Protein AF-A0A286G2H6-F1 (afdb_monomer)

Solvent-accessible surface area (backbone atoms only — not comparable to full-atom values): 6941 Å² total; per-residue (Å²): 135,82,49,72,69,53,45,52,52,50,40,52,52,39,52,54,50,49,51,62,76,46,60,93,49,53,73,68,57,42,42,55,44,32,66,72,32,67,67,58,14,43,54,53,44,49,42,48,30,55,39,9,55,48,47,46,36,46,65,68,23,38,96,69,90,51,94,49,74,44,56,77,57,76,78,42,82,84,42,64,61,64,60,38,32,55,50,19,53,50,52,72,78,38,65,58,57,77,51,54,68,66,53,46,49,42,59,75,53,49,46,58,46,43,52,57,56,44,66,79,69,66,128

Sequence (123 aa):
MISDQDALRVISTAIDRMGILCQGLDRTRFIDKFEKDWVFASAVSFQLVQIGELVSGMMAGGRTGRGRDAMPVAGHPEVDWQGFVDLSETLLDTPPRATPGPVWQQIEVELPTLAQAIRGLVR

Mean predicted aligned error: 5.72 Å

Organism: NCBI:txid414052

pLDDT: mean 84.77, std 14.33, range [39.31, 96.81]

Foldseek 3Di:
DADLLRLLVLLLVLLVVLCVLCPPPDLVNQLVCLQPPLVSLCSLLVSLLSNLVSLVCLCVCHPPPDNDPNPLVVVQPVAPSVLSNVSNVVSVVDRSNPPSPSSVCCSPPRSVSSSVSSVVVND

Radius of gyration: 14.49 Å; Cα contacts (8 Å, |Δi|>4): 112; chains: 1; bounding box: 37×29×36 Å

Nearest PDB structures (foldseek):
  5cog-assembly1_A  TM=3.744E-01  e=1.357E+00  Saccharomyces cerevisiae

Structure (mmCIF, N/CA/C/O backbone):
data_AF-A0A286G2H6-F1
#
_entry.id   AF-A0A286G2H6-F1
#
loop_
_atom_site.group_PDB
_atom_site.id
_atom_site.type_symbol
_atom_site.label_atom_id
_atom_site.label_alt_id
_atom_site.label_comp_id
_atom_site.label_asym_id
_atom_site.label_entity_id
_atom_site.label_seq_id
_atom_site.pdbx_PDB_ins_code
_atom_site.Cartn_x
_atom_site.Cartn_y
_atom_site.Cartn_z
_atom_site.occupancy
_atom_site.B_iso_or_equiv
_atom_site.auth_seq_id
_atom_site.auth_comp_id
_atom_site.auth_asym_id
_atom_site.auth_atom_id
_atom_site.pdbx_PDB_model_num
ATOM 1 N N . MET A 1 1 ? 22.806 5.240 -2.286 1.00 57.66 1 MET A N 1
ATOM 2 C CA . MET A 1 1 ? 21.934 5.126 -3.475 1.00 57.66 1 MET A CA 1
ATOM 3 C C . MET A 1 1 ? 21.496 3.670 -3.538 1.00 57.66 1 MET A C 1
ATOM 5 O O . MET A 1 1 ? 22.375 2.823 -3.469 1.00 57.66 1 MET A O 1
ATOM 9 N N . ILE A 1 2 ? 20.192 3.388 -3.508 1.00 65.75 2 ILE A N 1
ATOM 10 C CA . ILE A 1 2 ? 19.633 2.021 -3.454 1.00 65.75 2 ILE A CA 1
ATOM 11 C C . ILE A 1 2 ? 19.587 1.440 -4.873 1.00 65.75 2 ILE A C 1
ATOM 13 O O . ILE A 1 2 ? 19.259 2.171 -5.806 1.00 65.75 2 ILE A O 1
ATOM 17 N N . SER A 1 3 ? 19.963 0.170 -5.044 1.00 78.94 3 SER A N 1
ATOM 18 C CA . SER A 1 3 ? 19.785 -0.544 -6.317 1.00 78.94 3 SER A CA 1
ATOM 19 C C . SER A 1 3 ? 18.327 -0.981 -6.501 1.00 78.94 3 SER A C 1
ATOM 21 O O . SER A 1 3 ? 17.610 -1.109 -5.512 1.00 78.94 3 SER A O 1
ATOM 23 N N . ASP A 1 4 ? 17.884 -1.281 -7.725 1.00 76.19 4 ASP A N 1
ATOM 24 C CA . ASP A 1 4 ? 16.510 -1.770 -7.961 1.00 76.19 4 ASP A CA 1
ATOM 25 C C . ASP A 1 4 ? 16.222 -3.071 -7.193 1.00 76.19 4 ASP A C 1
ATOM 27 O O . ASP A 1 4 ? 15.135 -3.262 -6.662 1.00 76.19 4 ASP A O 1
ATOM 31 N N . GLN A 1 5 ? 17.222 -3.944 -7.042 1.00 81.31 5 GLN A N 1
ATOM 32 C CA . GLN A 1 5 ? 17.104 -5.156 -6.223 1.00 81.31 5 GLN A CA 1
ATOM 33 C C . GLN A 1 5 ? 16.935 -4.830 -4.735 1.00 81.31 5 GLN A C 1
ATOM 35 O O . GLN A 1 5 ? 16.155 -5.480 -4.043 1.00 81.31 5 GLN A O 1
ATOM 40 N N . ASP A 1 6 ? 17.622 -3.804 -4.233 1.00 82.81 6 ASP A N 1
ATOM 41 C CA . ASP A 1 6 ? 17.414 -3.339 -2.862 1.00 82.81 6 ASP A CA 1
ATOM 42 C C . ASP A 1 6 ? 16.045 -2.667 -2.705 1.00 82.81 6 ASP A C 1
ATOM 44 O O . ASP A 1 6 ? 15.393 -2.875 -1.685 1.00 82.81 6 ASP A O 1
ATOM 48 N N . ALA A 1 7 ? 15.562 -1.934 -3.714 1.00 84.81 7 ALA A N 1
ATOM 49 C CA . ALA A 1 7 ? 14.216 -1.362 -3.719 1.00 84.81 7 ALA A CA 1
ATOM 50 C C . ALA A 1 7 ? 13.150 -2.465 -3.648 1.00 84.81 7 ALA A C 1
ATOM 52 O O . ALA A 1 7 ? 12.284 -2.414 -2.778 1.00 84.81 7 ALA A O 1
ATOM 53 N N . LEU A 1 8 ? 13.266 -3.509 -4.475 1.00 86.50 8 LEU A N 1
ATOM 54 C CA . LEU A 1 8 ? 12.369 -4.669 -4.455 1.00 86.50 8 LEU A CA 1
ATOM 55 C C . LEU A 1 8 ? 12.379 -5.388 -3.096 1.00 86.50 8 LEU A C 1
ATOM 57 O O . LEU A 1 8 ? 11.320 -5.743 -2.580 1.00 86.50 8 LEU A O 1
ATOM 61 N N . ARG A 1 9 ? 13.551 -5.553 -2.463 1.00 87.88 9 ARG A N 1
ATOM 62 C CA . ARG A 1 9 ? 13.656 -6.125 -1.105 1.00 87.88 9 ARG A CA 1
ATOM 63 C C . ARG A 1 9 ? 12.989 -5.248 -0.049 1.00 87.88 9 ARG A C 1
ATOM 65 O O . ARG A 1 9 ? 12.321 -5.769 0.847 1.00 87.88 9 ARG A O 1
ATOM 72 N N . VAL A 1 10 ? 13.162 -3.929 -0.139 1.00 90.25 10 VAL A N 1
ATOM 73 C CA . VAL A 1 10 ?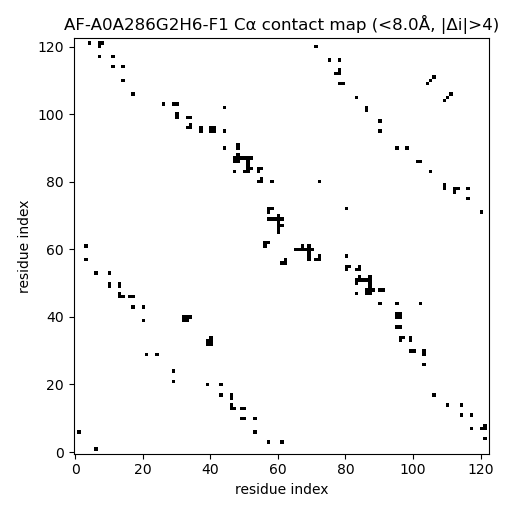 12.524 -2.980 0.782 1.00 90.25 10 VAL A CA 1
ATOM 74 C C . VAL A 1 10 ? 11.007 -3.003 0.607 1.00 90.25 10 VAL A C 1
ATOM 76 O O . VAL A 1 10 ? 10.304 -3.090 1.611 1.00 90.25 10 VAL A O 1
ATOM 79 N N . ILE A 1 11 ? 10.505 -3.016 -0.632 1.00 91.94 11 ILE A N 1
ATOM 80 C CA . ILE A 1 11 ? 9.069 -3.148 -0.914 1.00 91.94 11 ILE A CA 1
ATOM 81 C C . ILE A 1 11 ? 8.537 -4.468 -0.347 1.00 91.94 11 ILE A C 1
ATOM 83 O O . ILE A 1 11 ? 7.557 -4.451 0.390 1.00 91.94 11 ILE A O 1
ATOM 87 N N . SER A 1 12 ? 9.207 -5.597 -0.601 1.00 91.62 12 SER A N 1
ATOM 88 C CA . SER A 1 12 ? 8.802 -6.898 -0.046 1.00 91.62 12 SER A CA 1
ATOM 89 C C . SER A 1 12 ? 8.719 -6.861 1.483 1.00 91.62 12 SER A C 1
ATOM 91 O O . SER A 1 12 ? 7.738 -7.311 2.064 1.00 91.62 12 SER A O 1
ATOM 93 N N . THR A 1 13 ? 9.714 -6.259 2.140 1.00 93.44 13 THR A N 1
ATOM 94 C CA . THR A 1 13 ? 9.730 -6.118 3.604 1.00 93.44 13 THR A CA 1
ATOM 95 C C . THR A 1 13 ? 8.586 -5.226 4.104 1.00 93.44 13 THR A C 1
ATOM 97 O O . THR A 1 13 ? 8.005 -5.500 5.154 1.00 93.44 13 THR A O 1
ATOM 100 N N . ALA A 1 14 ? 8.256 -4.151 3.383 1.00 94.12 14 ALA A N 1
ATOM 101 C CA . ALA A 1 14 ? 7.137 -3.271 3.717 1.00 94.12 14 ALA A CA 1
ATOM 102 C C . ALA A 1 14 ? 5.783 -3.987 3.566 1.00 94.12 14 ALA A C 1
ATOM 104 O O . ALA A 1 14 ? 4.913 -3.833 4.425 1.00 94.12 14 ALA A O 1
ATOM 105 N N . ILE A 1 15 ? 5.631 -4.831 2.539 1.00 94.56 15 ILE A N 1
ATOM 106 C CA . ILE A 1 15 ? 4.442 -5.674 2.349 1.00 94.56 15 ILE A CA 1
ATOM 107 C C . ILE A 1 15 ? 4.289 -6.669 3.506 1.00 94.56 15 ILE A C 1
ATOM 109 O O . ILE A 1 15 ? 3.211 -6.763 4.092 1.00 94.56 15 ILE A O 1
ATOM 113 N N . ASP A 1 16 ? 5.363 -7.355 3.903 1.00 93.94 16 ASP A N 1
ATOM 114 C CA . ASP A 1 16 ? 5.317 -8.299 5.027 1.00 93.94 16 ASP A CA 1
ATOM 115 C C . ASP A 1 16 ? 4.918 -7.600 6.339 1.00 93.94 16 ASP A C 1
ATOM 117 O O . ASP A 1 16 ? 4.090 -8.099 7.108 1.00 93.94 16 ASP A O 1
ATOM 121 N N . ARG A 1 17 ? 5.450 -6.393 6.581 1.00 94.00 17 ARG A N 1
ATOM 122 C CA . ARG A 1 17 ? 5.062 -5.556 7.728 1.00 94.00 17 ARG A CA 1
ATOM 123 C C . ARG A 1 17 ? 3.599 -5.137 7.663 1.00 94.00 17 ARG A C 1
ATOM 125 O O . ARG A 1 17 ? 2.940 -5.139 8.701 1.00 94.00 17 ARG A O 1
ATOM 132 N N . MET A 1 18 ? 3.082 -4.812 6.478 1.00 95.12 18 MET A N 1
ATOM 133 C CA . MET A 1 18 ? 1.659 -4.523 6.294 1.00 95.12 18 MET A CA 1
ATOM 134 C C . MET A 1 18 ? 0.792 -5.729 6.662 1.00 95.12 18 MET A C 1
ATOM 136 O O . MET A 1 18 ? -0.204 -5.574 7.369 1.00 95.12 18 MET A O 1
ATOM 140 N N . GLY A 1 19 ? 1.207 -6.933 6.255 1.00 93.56 19 GLY A N 1
ATOM 141 C CA . GLY A 1 19 ? 0.539 -8.181 6.621 1.00 93.56 19 GLY A CA 1
ATOM 142 C C . GLY A 1 19 ? 0.461 -8.390 8.136 1.00 93.56 19 GLY A C 1
ATOM 143 O O . GLY A 1 19 ? -0.589 -8.770 8.649 1.00 93.56 19 GLY A O 1
ATOM 144 N N . ILE A 1 20 ? 1.534 -8.069 8.868 1.00 94.62 20 ILE A N 1
ATOM 145 C CA . ILE A 1 20 ? 1.553 -8.115 10.341 1.00 94.62 20 ILE A CA 1
ATOM 146 C C . ILE A 1 20 ? 0.619 -7.055 10.941 1.00 94.62 20 ILE A C 1
ATOM 148 O O . ILE A 1 20 ? -0.160 -7.365 11.840 1.00 94.62 20 ILE A O 1
ATOM 152 N N . LEU A 1 21 ? 0.668 -5.812 10.445 1.00 94.25 21 LEU A N 1
ATOM 153 C CA . LEU A 1 21 ? -0.186 -4.720 10.929 1.00 94.25 21 LEU A CA 1
ATOM 154 C C . LEU A 1 21 ? -1.678 -5.037 10.756 1.00 94.25 21 LEU A C 1
ATOM 156 O O . LEU A 1 21 ? -2.481 -4.697 11.624 1.00 94.25 21 LEU A O 1
ATOM 160 N N . CYS A 1 22 ? -2.039 -5.697 9.656 1.00 94.44 22 CYS A N 1
ATOM 161 C CA . CYS A 1 22 ? -3.426 -5.998 9.305 1.00 94.44 22 CYS A CA 1
ATOM 162 C C . CYS A 1 22 ? -3.886 -7.398 9.738 1.00 94.44 22 CYS A C 1
ATOM 164 O O . CYS A 1 22 ? -5.006 -7.804 9.423 1.00 94.44 22 CYS A O 1
ATOM 166 N N . GLN A 1 23 ? -3.052 -8.154 10.457 1.00 94.75 23 GLN A N 1
ATOM 167 C CA . GLN A 1 23 ? -3.344 -9.542 10.798 1.00 94.75 23 GLN A CA 1
ATOM 168 C C . GLN A 1 23 ? -4.650 -9.672 11.599 1.00 94.75 23 GLN A C 1
ATOM 170 O O . GLN A 1 23 ? -4.811 -9.095 12.673 1.00 94.75 23 GLN A O 1
ATOM 175 N N . GLY A 1 24 ? -5.582 -10.478 11.081 1.00 93.31 24 GLY A N 1
ATOM 176 C CA . GLY A 1 24 ? -6.872 -10.738 11.729 1.00 93.31 24 GLY A CA 1
ATOM 177 C C . GLY A 1 24 ? -7.873 -9.578 11.652 1.00 93.31 24 GLY A C 1
ATOM 178 O O . GLY A 1 24 ? -8.922 -9.645 12.300 1.00 93.31 24 GLY A O 1
ATOM 179 N N . LEU A 1 25 ? -7.571 -8.532 10.877 1.00 95.44 25 LEU A N 1
ATOM 180 C CA . LEU A 1 25 ? -8.508 -7.456 10.578 1.00 95.44 25 LEU A CA 1
ATOM 181 C C . LEU A 1 25 ? -9.285 -7.797 9.306 1.00 95.44 25 LEU A C 1
ATOM 183 O O . LEU A 1 25 ? -8.706 -8.069 8.260 1.00 95.44 25 LEU A O 1
ATOM 187 N N . ASP A 1 26 ? -10.610 -7.767 9.409 1.00 95.44 26 ASP A N 1
ATOM 188 C CA .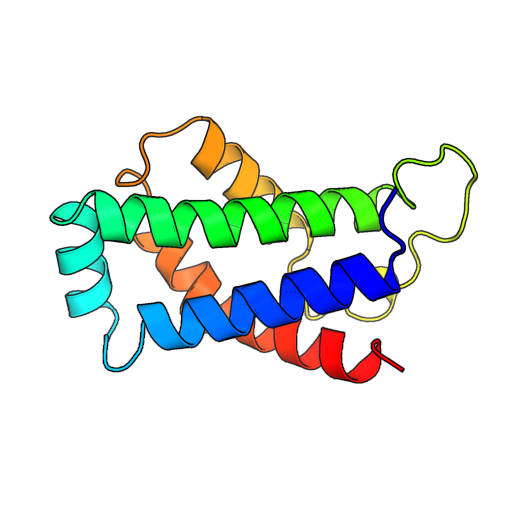 ASP A 1 26 ? -11.478 -7.611 8.247 1.00 95.44 26 ASP A CA 1
ATOM 189 C C . ASP A 1 26 ? -11.609 -6.117 7.903 1.00 95.44 26 ASP A C 1
ATOM 191 O O . ASP A 1 26 ? -11.177 -5.248 8.669 1.00 95.44 26 ASP A O 1
ATOM 195 N N . ARG A 1 27 ? -12.237 -5.805 6.765 1.00 94.81 27 ARG A N 1
ATOM 196 C CA . ARG A 1 27 ? -12.436 -4.424 6.308 1.00 94.81 27 ARG A CA 1
ATOM 197 C C . ARG A 1 27 ? -13.054 -3.524 7.378 1.00 94.81 27 ARG A C 1
ATOM 199 O O . ARG A 1 27 ? -12.598 -2.403 7.578 1.00 94.81 27 ARG A O 1
ATOM 206 N N . THR A 1 28 ? -14.095 -3.995 8.062 1.00 95.81 28 THR A N 1
ATOM 207 C CA . THR A 1 28 ? -14.809 -3.198 9.067 1.00 95.81 28 THR A CA 1
ATOM 208 C C . THR A 1 28 ? -13.906 -2.882 10.256 1.00 95.81 28 THR A C 1
ATOM 210 O O . THR A 1 28 ? -13.817 -1.725 10.662 1.00 95.81 28 THR A O 1
ATOM 213 N N . ARG A 1 29 ? -13.192 -3.880 10.787 1.00 96.56 29 ARG A N 1
ATOM 214 C CA . ARG A 1 29 ? -12.255 -3.697 11.906 1.00 96.56 29 ARG A CA 1
ATOM 215 C C . ARG A 1 29 ? -11.045 -2.860 11.518 1.00 96.56 29 ARG A C 1
ATOM 217 O O . ARG A 1 29 ? -10.562 -2.091 12.346 1.00 96.56 29 ARG A O 1
ATOM 224 N N . PHE A 1 30 ? -10.561 -3.001 10.286 1.00 96.81 30 PHE A N 1
ATOM 225 C CA . PHE A 1 30 ? -9.485 -2.174 9.762 1.00 96.81 30 PHE A CA 1
ATOM 226 C C . PHE A 1 30 ? -9.893 -0.704 9.741 1.00 96.81 30 PHE A C 1
ATOM 228 O O . PHE A 1 30 ? -9.202 0.106 10.350 1.00 96.81 30 PHE A O 1
ATOM 235 N N . ILE A 1 31 ? -11.023 -0.370 9.103 1.00 95.38 31 ILE A N 1
ATOM 236 C CA . ILE A 1 31 ? -11.504 1.016 8.992 1.00 95.38 31 ILE A CA 1
ATOM 237 C C . ILE A 1 31 ? -11.709 1.615 10.388 1.00 95.38 31 ILE A C 1
ATOM 239 O O . ILE A 1 31 ? -11.185 2.690 10.669 1.00 95.38 31 ILE A O 1
ATOM 243 N N . ASP A 1 32 ? -12.373 0.884 11.289 1.00 96.00 32 ASP A N 1
ATOM 244 C CA . ASP A 1 32 ? -12.612 1.347 12.660 1.00 96.00 32 ASP A CA 1
ATOM 245 C C . ASP A 1 32 ? -11.303 1.653 13.405 1.00 96.00 32 ASP A C 1
ATOM 247 O O . ASP A 1 32 ? -11.153 2.706 14.032 1.00 96.00 32 ASP A O 1
ATOM 251 N N . LYS A 1 33 ? -10.318 0.750 13.303 1.00 96.31 33 LYS A N 1
ATOM 252 C CA . LYS A 1 33 ? -9.005 0.944 13.920 1.00 96.31 33 LYS A CA 1
ATOM 253 C C . LYS A 1 33 ? -8.248 2.099 13.267 1.00 96.31 33 LYS A C 1
ATOM 255 O O . LYS A 1 33 ? -7.660 2.904 13.981 1.00 96.31 33 LYS A O 1
ATOM 260 N N . PHE A 1 34 ? -8.276 2.204 11.944 1.00 95.88 34 PHE A N 1
ATOM 261 C CA . PHE A 1 34 ? -7.607 3.250 11.173 1.00 95.88 34 PHE A CA 1
ATOM 262 C C . PHE A 1 34 ? -8.111 4.648 11.539 1.00 95.88 34 PHE A C 1
ATOM 264 O O . PHE A 1 34 ? -7.318 5.548 11.800 1.00 95.88 34 PHE A O 1
ATOM 271 N N . GLU A 1 35 ? -9.421 4.832 11.671 1.00 94.38 35 GLU A N 1
ATOM 272 C CA . GLU A 1 35 ? -10.001 6.126 12.039 1.00 94.38 35 GLU A CA 1
ATOM 273 C C . GLU A 1 35 ? -9.711 6.517 13.498 1.00 94.38 35 GLU A C 1
ATOM 275 O O . GLU A 1 35 ? -9.525 7.698 13.813 1.00 94.38 35 GLU A O 1
ATOM 280 N N . LYS A 1 36 ? -9.638 5.540 14.410 1.00 94.69 36 LYS A N 1
ATOM 281 C CA . LYS A 1 36 ? -9.520 5.795 15.856 1.00 94.69 36 LYS A CA 1
ATOM 282 C C . LYS A 1 36 ? -8.084 5.822 16.373 1.00 94.69 36 LYS A C 1
ATOM 284 O O . LYS A 1 36 ? -7.787 6.556 17.316 1.00 94.69 36 LYS A O 1
ATOM 289 N N . ASP A 1 37 ? -7.175 5.073 15.761 1.00 95.75 37 ASP A N 1
ATOM 290 C CA . ASP A 1 37 ? -5.804 4.871 16.232 1.00 95.75 37 ASP A CA 1
ATOM 291 C C . ASP A 1 37 ? -4.816 5.589 15.305 1.00 95.75 37 ASP A C 1
ATOM 293 O O . ASP A 1 37 ? -4.583 5.198 14.164 1.00 95.75 37 ASP A O 1
ATOM 297 N N . TRP A 1 38 ? -4.249 6.701 15.789 1.00 93.12 38 TRP A N 1
ATOM 298 C CA . TRP A 1 38 ? -3.378 7.556 14.971 1.00 93.12 38 TRP A CA 1
ATOM 299 C C . TRP A 1 38 ? -2.069 6.849 14.645 1.00 93.12 38 TRP A C 1
ATOM 301 O O . TRP A 1 38 ? -1.531 7.017 13.554 1.00 93.12 38 TRP A O 1
ATOM 311 N N . VAL A 1 39 ? -1.563 6.059 15.593 1.00 95.06 39 VAL A N 1
ATOM 312 C CA . VAL A 1 39 ? -0.307 5.328 15.442 1.00 95.06 39 VAL A CA 1
ATOM 313 C C . VAL A 1 39 ? -0.480 4.246 14.389 1.00 95.06 39 VAL A C 1
ATOM 315 O O . VAL A 1 39 ? 0.359 4.129 13.501 1.00 95.06 39 VAL A O 1
ATOM 318 N N . PHE A 1 40 ? -1.595 3.514 14.437 1.00 95.75 40 PHE A N 1
ATOM 319 C CA . PHE A 1 40 ? -1.925 2.529 13.413 1.00 95.75 40 PHE A CA 1
ATOM 320 C C . PHE A 1 40 ? -2.084 3.168 12.027 1.00 95.75 40 PHE A C 1
ATOM 322 O O . PHE A 1 40 ? -1.418 2.727 11.093 1.00 95.75 40 PHE A O 1
ATOM 329 N N . ALA A 1 41 ? -2.878 4.238 11.901 1.00 94.69 41 ALA A N 1
ATOM 330 C CA . ALA A 1 41 ? -3.054 4.935 10.624 1.00 94.69 41 ALA A CA 1
ATOM 331 C C . ALA A 1 41 ? -1.723 5.451 10.064 1.00 94.69 41 ALA A C 1
ATOM 333 O O . ALA A 1 41 ? -1.401 5.219 8.906 1.00 94.69 41 ALA A O 1
ATOM 334 N N . SER A 1 42 ? -0.901 6.077 10.909 1.00 93.94 42 SER A N 1
ATOM 335 C CA . SER A 1 42 ? 0.410 6.595 10.506 1.00 93.94 42 SER A CA 1
ATOM 336 C C . SER A 1 42 ? 1.359 5.478 10.076 1.00 93.94 42 SER A C 1
ATOM 338 O O . SER A 1 42 ? 2.068 5.629 9.087 1.00 93.94 42 SER A O 1
ATOM 340 N N . ALA A 1 43 ? 1.372 4.348 10.791 1.00 95.12 43 ALA A N 1
ATOM 341 C CA . ALA A 1 43 ? 2.210 3.203 10.452 1.00 95.12 43 ALA A CA 1
ATOM 342 C C . ALA A 1 43 ? 1.811 2.590 9.104 1.00 95.12 43 ALA A C 1
ATOM 344 O O . ALA A 1 43 ? 2.685 2.326 8.280 1.00 95.12 43 ALA A O 1
ATOM 345 N N . VAL A 1 44 ? 0.508 2.408 8.869 1.00 95.56 44 VAL A N 1
ATOM 346 C CA . VAL A 1 44 ? -0.029 1.896 7.602 1.00 95.56 44 VAL A CA 1
ATOM 347 C C . VAL A 1 44 ? 0.280 2.861 6.457 1.00 95.56 44 VAL A C 1
ATOM 349 O O . VAL A 1 44 ? 0.897 2.452 5.473 1.00 95.56 44 VAL A O 1
ATOM 352 N N . SER A 1 45 ? -0.068 4.143 6.603 1.00 94.75 45 SER A N 1
ATOM 353 C CA . SER A 1 45 ? 0.176 5.153 5.569 1.00 94.75 45 SER A CA 1
ATOM 354 C C . SER A 1 45 ? 1.663 5.286 5.253 1.00 94.75 45 SER A C 1
ATOM 356 O O . SER A 1 45 ? 2.032 5.359 4.088 1.00 94.75 45 SER A O 1
ATOM 358 N N . PHE A 1 46 ? 2.537 5.222 6.262 1.00 93.50 46 PHE A N 1
ATOM 359 C CA . PHE A 1 46 ? 3.983 5.260 6.052 1.00 93.50 46 PHE A CA 1
ATOM 360 C C . PHE A 1 46 ? 4.496 4.083 5.210 1.00 93.50 46 PHE A C 1
ATOM 362 O O . PHE A 1 46 ? 5.308 4.300 4.313 1.00 93.50 46 PHE A O 1
ATOM 369 N N . GLN A 1 47 ? 4.033 2.848 5.459 1.00 95.00 47 GLN A N 1
ATOM 370 C CA . GLN A 1 47 ? 4.435 1.709 4.620 1.00 95.00 47 GLN A CA 1
ATOM 371 C C . GLN A 1 47 ? 3.956 1.892 3.170 1.00 95.00 47 GLN A C 1
ATOM 373 O O . GLN A 1 47 ? 4.719 1.648 2.242 1.00 95.00 47 GLN A O 1
ATOM 378 N N . LEU A 1 48 ? 2.716 2.351 2.971 1.00 95.31 48 LEU A N 1
ATOM 379 C CA . LEU A 1 48 ? 2.142 2.599 1.642 1.00 95.31 48 LEU A CA 1
ATOM 380 C C . LEU A 1 48 ? 2.896 3.698 0.882 1.00 95.31 48 LEU A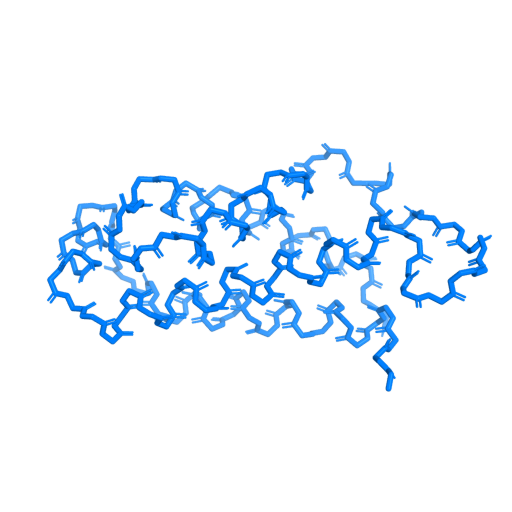 C 1
ATOM 382 O O . LEU A 1 48 ? 3.230 3.512 -0.285 1.00 95.31 48 LEU A O 1
ATOM 386 N N . VAL A 1 49 ? 3.241 4.797 1.558 1.00 94.44 49 VAL A N 1
ATOM 387 C CA . VAL A 1 49 ? 4.068 5.871 0.991 1.00 94.44 49 VAL A CA 1
ATOM 388 C C . VAL A 1 49 ? 5.457 5.356 0.624 1.00 94.44 49 VAL A C 1
ATOM 390 O O . VAL A 1 49 ? 5.942 5.627 -0.470 1.00 94.44 49 VAL A O 1
ATOM 393 N N . GLN A 1 50 ? 6.093 4.568 1.497 1.00 93.31 50 GLN A N 1
ATOM 394 C CA . GLN A 1 50 ? 7.398 3.975 1.205 1.00 93.31 50 GLN A CA 1
ATOM 395 C C . GLN A 1 50 ? 7.357 3.094 -0.052 1.00 93.31 50 GLN A C 1
ATOM 397 O O . GLN A 1 50 ? 8.291 3.131 -0.854 1.00 93.31 50 GLN A O 1
ATOM 402 N N . ILE A 1 51 ? 6.291 2.309 -0.226 1.00 93.88 51 ILE A N 1
ATOM 403 C CA . ILE A 1 51 ? 6.094 1.479 -1.417 1.00 93.88 51 ILE A CA 1
ATOM 404 C C . ILE A 1 51 ? 5.908 2.363 -2.655 1.00 93.88 51 ILE A C 1
ATOM 406 O O . ILE A 1 51 ? 6.634 2.171 -3.629 1.00 93.88 51 ILE A O 1
ATOM 410 N N . GLY A 1 52 ? 5.008 3.350 -2.610 1.00 92.88 52 GLY A N 1
ATOM 411 C CA . GLY A 1 52 ? 4.737 4.244 -3.741 1.00 92.88 52 GLY A CA 1
ATOM 412 C C . GLY A 1 52 ? 5.953 5.056 -4.190 1.00 92.88 52 GLY A C 1
ATOM 413 O O . GLY A 1 52 ? 6.235 5.124 -5.382 1.00 92.88 52 GLY A O 1
ATOM 414 N N . GLU A 1 53 ? 6.764 5.559 -3.258 1.00 91.06 53 GLU A N 1
ATOM 415 C CA . GLU A 1 53 ? 8.016 6.268 -3.564 1.00 91.06 53 GLU A CA 1
ATOM 416 C C . GLU A 1 53 ? 9.040 5.386 -4.295 1.00 91.06 53 GLU A C 1
ATOM 418 O O . GLU A 1 53 ? 9.726 5.829 -5.223 1.00 91.06 53 GLU A O 1
ATOM 423 N N . LEU A 1 54 ? 9.164 4.122 -3.878 1.00 90.00 54 LEU A N 1
ATOM 424 C CA . LEU A 1 54 ? 10.068 3.169 -4.521 1.00 90.00 54 LEU A CA 1
ATOM 425 C C . LEU A 1 54 ? 9.5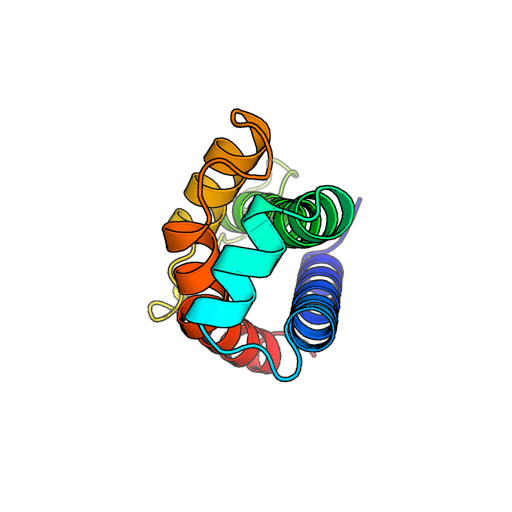32 2.740 -5.890 1.00 90.00 54 LEU A C 1
ATOM 427 O O . LEU A 1 54 ? 10.311 2.663 -6.839 1.00 90.00 54 LEU A O 1
ATOM 431 N N . VAL A 1 55 ? 8.219 2.526 -6.010 1.00 89.38 55 VAL A N 1
ATOM 432 C CA . VAL A 1 55 ? 7.540 2.264 -7.288 1.00 89.38 55 VAL A CA 1
ATOM 433 C C . VAL A 1 55 ? 7.740 3.424 -8.262 1.00 89.38 55 VAL A C 1
ATOM 435 O O . VAL A 1 55 ? 8.209 3.194 -9.375 1.00 89.38 55 VAL A O 1
ATOM 438 N N . SER A 1 56 ? 7.500 4.663 -7.831 1.00 87.69 56 SER A N 1
ATOM 439 C CA . SER A 1 56 ? 7.737 5.877 -8.621 1.00 87.69 56 SER A CA 1
ATOM 440 C C . SER A 1 56 ? 9.188 5.952 -9.109 1.00 87.69 56 SER A C 1
ATOM 442 O O . SER A 1 56 ? 9.458 6.146 -10.297 1.00 87.69 56 SER A O 1
ATOM 444 N N . GLY A 1 57 ? 10.148 5.684 -8.214 1.00 83.25 57 GLY A N 1
ATOM 445 C CA . GLY A 1 57 ? 11.567 5.621 -8.559 1.00 83.25 57 GLY A CA 1
ATOM 446 C C . GLY A 1 57 ? 11.906 4.570 -9.624 1.00 83.25 57 GLY A C 1
ATOM 447 O O . GLY A 1 57 ? 12.747 4.838 -10.484 1.00 83.25 57 GLY A O 1
ATOM 448 N N . MET A 1 58 ? 11.257 3.402 -9.589 1.00 80.00 58 MET A N 1
ATOM 449 C CA . MET A 1 58 ? 11.430 2.341 -10.591 1.00 80.00 58 MET A CA 1
ATOM 450 C C . MET A 1 58 ? 10.763 2.696 -11.929 1.00 80.00 58 MET A C 1
ATOM 452 O O . MET A 1 58 ? 11.375 2.506 -12.981 1.00 80.00 58 MET A O 1
ATOM 456 N N . MET A 1 59 ? 9.549 3.260 -11.907 1.00 79.81 59 MET A N 1
ATOM 457 C CA . MET A 1 59 ? 8.819 3.688 -13.111 1.00 79.81 59 MET A CA 1
ATOM 458 C C . MET A 1 59 ? 9.555 4.789 -13.880 1.00 79.81 59 MET A C 1
ATOM 460 O O . MET A 1 59 ? 9.578 4.776 -15.109 1.00 79.81 59 MET A O 1
ATOM 464 N N . ALA A 1 60 ? 10.216 5.709 -13.176 1.00 75.12 60 ALA A N 1
ATOM 465 C CA . ALA A 1 60 ? 10.986 6.794 -13.782 1.00 75.12 60 ALA A CA 1
ATOM 466 C C . ALA A 1 60 ? 12.303 6.344 -14.465 1.00 75.12 60 ALA A C 1
ATOM 468 O O . ALA A 1 60 ? 13.082 7.192 -14.901 1.00 75.12 60 ALA A O 1
ATOM 469 N N . GLY A 1 61 ? 12.586 5.034 -14.559 1.00 62.69 61 GLY A N 1
ATOM 470 C CA . GLY A 1 61 ? 13.848 4.506 -15.105 1.00 62.69 61 GLY A CA 1
ATOM 471 C C . GLY A 1 61 ? 15.029 4.630 -14.134 1.00 62.69 61 GLY A C 1
ATOM 472 O O . GLY A 1 61 ? 16.190 4.708 -14.545 1.00 62.69 61 GLY A O 1
ATOM 473 N N . GLY A 1 62 ? 14.733 4.692 -12.832 1.00 54.41 62 GLY A N 1
ATOM 474 C CA . GLY A 1 62 ? 15.696 4.953 -11.770 1.00 54.41 62 GLY A CA 1
ATOM 475 C C . GLY A 1 62 ? 16.032 6.442 -11.636 1.00 54.41 62 GLY A C 1
ATOM 476 O O . GLY A 1 62 ? 16.142 7.179 -12.613 1.00 54.41 62 GLY A O 1
ATOM 477 N N . ARG A 1 63 ? 16.309 6.900 -10.407 1.00 52.53 63 ARG A N 1
ATOM 478 C CA . ARG A 1 63 ? 16.728 8.288 -10.082 1.00 52.53 63 ARG A CA 1
ATOM 479 C C . ARG A 1 63 ? 18.091 8.710 -10.694 1.00 52.53 63 ARG A C 1
ATOM 481 O O . ARG A 1 63 ? 18.742 9.613 -10.178 1.00 52.53 63 ARG A O 1
ATOM 488 N N . THR A 1 64 ? 18.577 8.047 -11.749 1.00 44.88 64 THR A N 1
ATOM 489 C CA . THR A 1 64 ? 19.958 8.160 -12.255 1.00 44.88 64 THR A CA 1
ATOM 490 C C . THR A 1 64 ? 20.114 8.841 -13.615 1.00 44.88 64 THR A C 1
ATOM 492 O O . THR A 1 64 ? 21.246 8.979 -14.075 1.00 44.88 64 THR A O 1
ATOM 495 N N . GLY A 1 65 ? 19.040 9.306 -14.267 1.00 42.62 65 GLY A N 1
ATOM 496 C CA . GLY A 1 65 ? 19.139 10.123 -15.491 1.00 42.62 65 GLY A CA 1
ATOM 497 C C . GLY A 1 65 ? 19.850 9.448 -16.676 1.00 42.62 65 GLY A C 1
ATOM 498 O O . GLY A 1 65 ? 20.126 10.089 -17.687 1.00 42.62 65 GLY A O 1
ATOM 499 N N . ARG A 1 66 ? 20.155 8.152 -16.577 1.00 39.31 66 ARG A N 1
ATOM 500 C CA . ARG A 1 66 ? 20.620 7.318 -17.680 1.00 39.31 66 ARG A CA 1
ATOM 501 C C . ARG A 1 66 ? 19.469 6.398 -18.010 1.00 39.31 66 ARG A C 1
ATOM 503 O O . ARG A 1 66 ? 19.060 5.653 -17.131 1.00 39.31 66 ARG A O 1
ATOM 510 N N . GLY A 1 67 ? 18.976 6.475 -19.245 1.00 40.31 67 GLY A N 1
ATOM 511 C CA . GLY A 1 67 ? 17.909 5.635 -19.787 1.00 40.31 67 GLY A CA 1
ATOM 512 C C . GLY A 1 67 ? 18.271 4.152 -19.769 1.00 40.31 67 GLY A C 1
ATOM 513 O O . GLY A 1 67 ? 18.563 3.562 -20.802 1.00 40.31 67 GLY A O 1
ATOM 514 N N . ARG A 1 68 ? 18.302 3.567 -18.574 1.00 43.81 68 ARG A N 1
ATOM 515 C CA . ARG A 1 68 ? 18.168 2.144 -18.337 1.00 43.81 68 ARG A CA 1
ATOM 516 C C . ARG A 1 68 ? 16.678 1.919 -18.219 1.00 43.81 68 ARG A C 1
ATOM 518 O O . ARG A 1 68 ? 16.084 2.3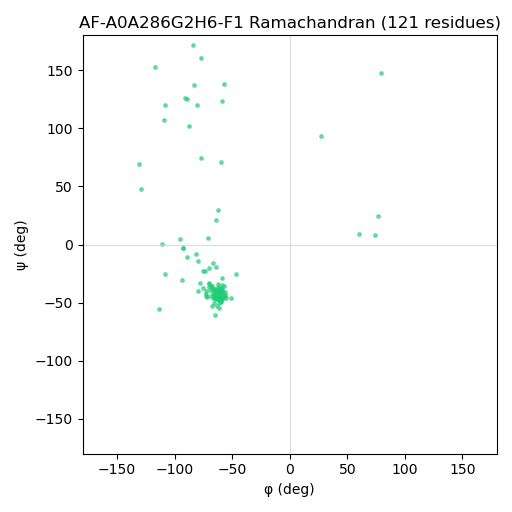02 -17.221 1.00 43.81 68 ARG A O 1
ATOM 525 N N . ASP A 1 69 ? 16.110 1.401 -19.301 1.00 45.28 69 ASP A N 1
ATOM 526 C CA . ASP A 1 69 ? 15.038 0.419 -19.279 1.00 45.28 69 ASP A CA 1
ATOM 527 C C . ASP A 1 69 ? 14.173 0.500 -18.013 1.00 45.28 69 ASP A C 1
ATOM 529 O O . ASP A 1 69 ? 14.469 -0.156 -17.014 1.00 45.28 69 ASP A O 1
ATOM 533 N N . ALA A 1 70 ? 13.071 1.257 -18.072 1.00 52.94 70 ALA A N 1
ATOM 534 C CA . ALA A 1 70 ? 11.961 1.232 -17.103 1.00 52.94 70 ALA A CA 1
ATOM 535 C C . ALA A 1 70 ? 11.248 -0.151 -17.056 1.00 52.94 70 ALA A C 1
ATOM 537 O O . ALA A 1 70 ? 10.046 -0.280 -16.844 1.00 52.94 70 ALA A O 1
ATOM 538 N N . MET A 1 71 ? 12.000 -1.212 -17.332 1.00 51.66 71 MET A N 1
ATOM 539 C CA . MET A 1 71 ? 11.599 -2.487 -17.896 1.00 51.66 71 MET A CA 1
ATOM 540 C C . MET A 1 71 ? 11.257 -3.589 -16.876 1.00 51.66 71 MET A C 1
ATOM 542 O O . MET A 1 71 ? 10.773 -4.620 -17.334 1.00 51.66 71 MET A O 1
ATOM 546 N N . PRO A 1 72 ? 11.374 -3.433 -15.533 1.00 59.50 72 PRO A N 1
ATOM 547 C CA . PRO A 1 72 ? 10.694 -4.358 -14.620 1.00 59.50 72 PRO A CA 1
ATOM 548 C C . PRO A 1 72 ? 9.166 -4.172 -14.637 1.00 59.50 72 PRO A C 1
ATOM 550 O O . PRO A 1 72 ? 8.430 -5.142 -14.520 1.00 59.50 72 PRO A O 1
ATOM 553 N N . VAL A 1 73 ? 8.687 -2.937 -14.825 1.00 63.47 73 VAL A N 1
ATOM 554 C CA . VAL A 1 73 ? 7.265 -2.548 -14.723 1.00 63.47 73 VAL A CA 1
ATOM 555 C C . VAL A 1 73 ? 6.450 -3.057 -15.917 1.00 63.47 73 VAL A C 1
ATOM 557 O O . VAL A 1 73 ? 5.382 -3.639 -15.749 1.00 63.47 73 VAL A O 1
ATOM 560 N N . ALA A 1 74 ? 6.983 -2.908 -17.135 1.00 63.19 74 ALA A N 1
ATOM 561 C CA . ALA A 1 74 ? 6.299 -3.305 -18.371 1.00 63.19 74 ALA A CA 1
ATOM 562 C C . ALA A 1 74 ? 6.044 -4.823 -18.490 1.00 63.19 74 ALA A C 1
ATOM 564 O O . ALA A 1 74 ? 5.191 -5.239 -19.270 1.00 63.19 74 ALA A O 1
ATOM 565 N N . GLY A 1 75 ? 6.776 -5.649 -17.731 1.00 73.44 75 GLY A N 1
ATOM 566 C CA . GLY A 1 75 ? 6.593 -7.103 -17.688 1.00 73.44 75 GLY A CA 1
ATOM 567 C C . GLY A 1 75 ? 5.460 -7.580 -16.774 1.00 73.44 75 GLY A C 1
ATOM 568 O O . GLY A 1 75 ? 5.143 -8.765 -16.807 1.00 73.44 75 GLY A O 1
ATOM 569 N N . HIS A 1 76 ? 4.859 -6.679 -15.989 1.00 84.25 76 HIS A N 1
ATOM 570 C CA . HIS A 1 76 ? 3.833 -6.982 -14.988 1.00 84.25 76 HIS A CA 1
ATOM 571 C C . HIS A 1 76 ? 2.624 -6.042 -15.142 1.00 84.25 76 HIS A C 1
ATOM 573 O O . HIS A 1 76 ? 2.425 -5.152 -14.307 1.00 84.25 76 HIS A O 1
ATOM 579 N N . PRO A 1 77 ? 1.839 -6.180 -16.230 1.00 84.44 77 PRO A N 1
ATOM 580 C CA . PRO A 1 77 ? 0.659 -5.348 -16.482 1.00 84.44 77 PRO A CA 1
ATOM 581 C C . PRO A 1 77 ? -0.473 -5.570 -15.469 1.00 84.44 77 PRO A C 1
ATOM 583 O O . PRO A 1 77 ? -1.395 -4.765 -15.406 1.00 84.44 77 PRO A O 1
ATOM 586 N N . GLU A 1 78 ? -0.428 -6.661 -14.704 1.00 88.25 78 GLU A N 1
ATOM 587 C CA . GLU A 1 78 ? -1.368 -6.953 -13.626 1.00 88.25 78 GLU A CA 1
ATOM 588 C C . GLU A 1 78 ? -1.203 -6.039 -12.406 1.00 88.25 78 GLU A C 1
ATOM 590 O O . GLU A 1 78 ? -2.129 -5.937 -11.609 1.00 88.25 78 GLU A O 1
ATOM 595 N N . VAL A 1 79 ? -0.046 -5.388 -12.245 1.00 89.19 79 VAL A N 1
ATOM 596 C CA . VAL 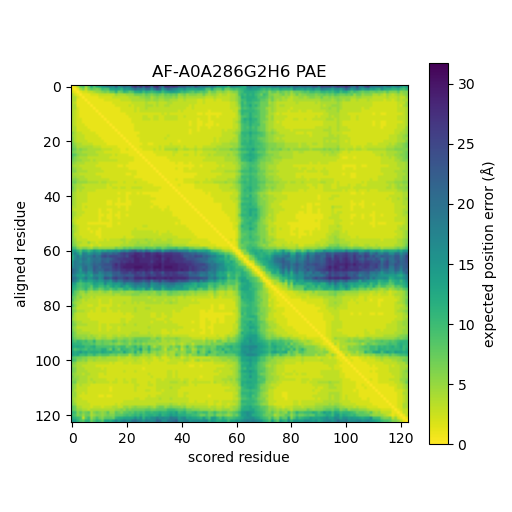A 1 79 ? 0.223 -4.490 -11.118 1.00 89.19 79 VAL A CA 1
ATOM 597 C C . VAL A 1 79 ? -0.215 -3.071 -11.479 1.00 89.19 79 VAL A C 1
ATOM 599 O O . VAL A 1 79 ? 0.270 -2.497 -12.456 1.00 89.19 79 VAL A O 1
ATOM 602 N N . ASP A 1 80 ? -1.068 -2.464 -10.653 1.00 90.31 80 ASP A N 1
ATOM 603 C CA . ASP A 1 80 ? -1.418 -1.047 -10.775 1.00 90.31 80 ASP A CA 1
ATOM 604 C C . ASP A 1 80 ? -0.304 -0.140 -10.225 1.00 90.31 80 ASP A C 1
ATOM 606 O O . ASP A 1 80 ? -0.377 0.424 -9.131 1.00 90.31 80 ASP A O 1
ATOM 610 N N . TRP A 1 81 ? 0.781 -0.023 -10.989 1.00 88.50 81 TRP A N 1
ATOM 611 C CA . TRP A 1 81 ? 1.949 0.763 -10.600 1.00 88.50 81 TRP A CA 1
ATOM 612 C C . TRP A 1 81 ? 1.623 2.240 -10.371 1.00 88.50 81 TRP A C 1
ATOM 614 O O . TRP A 1 81 ? 2.120 2.827 -9.411 1.00 88.50 81 TRP A O 1
ATOM 624 N N . GLN A 1 82 ? 0.778 2.828 -11.224 1.00 89.19 82 GLN A N 1
ATOM 625 C CA . GLN A 1 82 ? 0.390 4.231 -11.093 1.00 89.19 82 GLN A CA 1
ATOM 626 C C . GLN A 1 82 ? -0.484 4.440 -9.853 1.00 89.19 82 GLN A C 1
ATOM 628 O O . GLN A 1 82 ? -0.245 5.390 -9.114 1.00 89.19 82 GLN A O 1
ATOM 633 N N . GLY A 1 83 ? -1.402 3.515 -9.549 1.00 90.19 83 GLY A N 1
ATOM 634 C CA . GLY A 1 83 ? -2.210 3.571 -8.330 1.00 90.19 83 GLY A CA 1
ATOM 635 C C . GLY A 1 83 ? -1.377 3.612 -7.045 1.00 90.19 83 GLY A C 1
ATOM 636 O O . GLY A 1 83 ? -1.716 4.345 -6.115 1.00 90.19 83 GLY A O 1
ATOM 637 N N . PHE A 1 84 ? -0.236 2.909 -6.991 1.00 92.56 84 PHE A N 1
ATOM 638 C CA . PHE A 1 84 ? 0.696 3.017 -5.858 1.00 92.56 84 PHE A CA 1
ATOM 639 C C . PHE A 1 84 ? 1.316 4.413 -5.720 1.00 92.56 84 PHE A C 1
ATOM 641 O O . PHE A 1 84 ? 1.479 4.896 -4.596 1.00 92.56 84 PHE A O 1
ATOM 648 N N . VAL A 1 85 ? 1.669 5.051 -6.839 1.00 91.44 85 VAL A N 1
ATOM 649 C CA . VAL A 1 85 ? 2.224 6.412 -6.850 1.00 91.44 85 VAL A CA 1
ATOM 650 C C . VAL A 1 85 ? 1.155 7.412 -6.414 1.00 91.44 85 VAL A C 1
ATOM 652 O O . VAL A 1 85 ? 1.357 8.121 -5.429 1.00 91.44 85 VAL A O 1
ATOM 655 N N . ASP A 1 86 ? -0.015 7.387 -7.048 1.00 91.44 86 ASP A N 1
ATOM 656 C CA . ASP A 1 86 ? -1.116 8.317 -6.779 1.00 91.44 86 ASP A CA 1
ATOM 657 C C . ASP A 1 86 ? -1.601 8.231 -5.320 1.00 91.44 86 ASP A C 1
ATOM 659 O O . ASP A 1 86 ? -1.864 9.246 -4.662 1.00 91.44 86 ASP A O 1
ATOM 663 N N . LEU A 1 87 ? -1.686 7.012 -4.770 1.00 92.38 87 LEU A N 1
ATOM 664 C CA . LEU A 1 87 ? -2.045 6.819 -3.367 1.00 92.38 87 LEU A CA 1
ATOM 665 C C . LEU A 1 87 ? -0.966 7.373 -2.432 1.00 92.38 87 LEU A C 1
ATOM 667 O O . LEU A 1 87 ? -1.305 7.967 -1.409 1.00 92.38 87 LEU A O 1
ATOM 671 N N . SER A 1 88 ? 0.319 7.201 -2.753 1.00 93.00 88 SER A N 1
ATOM 672 C CA . SER A 1 88 ? 1.400 7.740 -1.922 1.00 93.00 88 SER A CA 1
ATOM 673 C C . SER A 1 88 ? 1.391 9.267 -1.866 1.00 93.00 88 SER A C 1
ATOM 675 O O . SER A 1 88 ? 1.498 9.821 -0.774 1.00 93.00 88 SER A O 1
ATOM 677 N N . GLU A 1 89 ? 1.161 9.938 -2.996 1.00 91.00 89 GLU A N 1
ATOM 678 C CA . GLU A 1 89 ? 1.006 11.396 -3.058 1.00 91.00 89 GLU A CA 1
ATOM 679 C C . GLU A 1 89 ? -0.205 11.847 -2.233 1.00 91.00 89 GLU A C 1
ATOM 681 O O . GLU A 1 89 ? -0.092 12.706 -1.358 1.00 91.00 89 GLU A O 1
ATOM 686 N N . THR A 1 90 ? -1.343 11.166 -2.401 1.00 91.88 90 THR A N 1
ATOM 687 C CA . THR A 1 90 ? -2.549 11.429 -1.604 1.00 91.88 90 THR A CA 1
ATOM 688 C C . THR A 1 90 ? -2.277 11.296 -0.102 1.00 91.88 90 THR A C 1
ATOM 690 O O . THR A 1 90 ? -2.736 12.119 0.686 1.00 91.88 90 THR A O 1
ATOM 693 N N . LEU A 1 91 ? -1.542 10.268 0.329 1.00 90.50 91 LEU A N 1
ATOM 694 C CA . LEU A 1 91 ? -1.233 10.027 1.743 1.00 90.50 91 LEU A CA 1
ATOM 695 C C . LEU A 1 91 ? -0.189 10.992 2.321 1.00 90.50 91 LEU A C 1
ATOM 697 O O . LEU A 1 91 ? -0.155 11.169 3.538 1.00 90.50 91 LEU A O 1
ATOM 701 N N . LEU A 1 92 ? 0.653 11.600 1.483 1.00 88.50 92 LEU A N 1
ATOM 702 C CA . LEU A 1 92 ? 1.575 12.664 1.885 1.00 88.50 92 LEU A CA 1
ATOM 703 C C . LEU A 1 92 ? 0.846 13.997 2.090 1.00 88.50 92 LEU A C 1
ATOM 705 O O . LEU A 1 92 ? 1.158 14.726 3.034 1.00 88.50 92 LEU A O 1
ATOM 709 N N . ASP A 1 93 ? -0.144 14.281 1.245 1.00 88.38 93 ASP A N 1
ATOM 710 C CA . ASP A 1 93 ? -0.878 15.549 1.248 1.00 88.38 93 ASP A CA 1
ATOM 711 C C . ASP A 1 93 ? -2.107 15.551 2.170 1.00 88.38 93 ASP A C 1
ATOM 713 O O . ASP A 1 93 ? -2.696 16.603 2.439 1.00 88.38 93 ASP A O 1
ATOM 717 N N . THR A 1 94 ? -2.511 14.387 2.686 1.00 85.75 94 THR A N 1
ATOM 718 C CA . THR A 1 94 ? -3.684 14.251 3.559 1.00 85.75 94 THR A CA 1
ATOM 719 C C . THR A 1 94 ? -3.321 13.753 4.958 1.00 85.75 94 THR A C 1
ATOM 721 O O . THR A 1 94 ? -2.336 13.040 5.150 1.00 85.75 94 THR A O 1
ATOM 724 N N . PRO A 1 95 ? -4.122 14.089 5.990 1.00 81.56 95 PRO A N 1
ATOM 725 C CA . PRO A 1 95 ? -3.968 13.465 7.296 1.00 81.56 95 PRO A CA 1
ATOM 726 C C . PRO A 1 95 ? -4.101 11.935 7.173 1.00 81.56 95 PRO A C 1
ATOM 728 O O . PRO A 1 95 ? -5.051 11.482 6.532 1.00 81.56 95 PRO A O 1
ATOM 731 N N . PRO A 1 96 ? -3.258 11.133 7.855 1.00 75.06 96 PRO A N 1
ATOM 732 C CA . PRO A 1 96 ? -3.232 9.673 7.764 1.00 75.06 96 PRO A CA 1
ATOM 733 C C . PRO A 1 96 ? -4.581 8.960 7.843 1.00 75.06 96 PRO A C 1
ATOM 735 O O . PRO A 1 96 ? -4.690 7.864 7.331 1.00 75.06 96 PRO A O 1
ATOM 738 N N . ARG A 1 97 ? -5.604 9.552 8.470 1.00 81.62 97 ARG A N 1
ATOM 739 C CA . ARG A 1 97 ? -6.935 8.956 8.678 1.00 81.62 97 ARG A CA 1
ATOM 740 C C . ARG A 1 97 ? -7.965 9.283 7.592 1.00 81.62 97 ARG A C 1
ATOM 742 O O .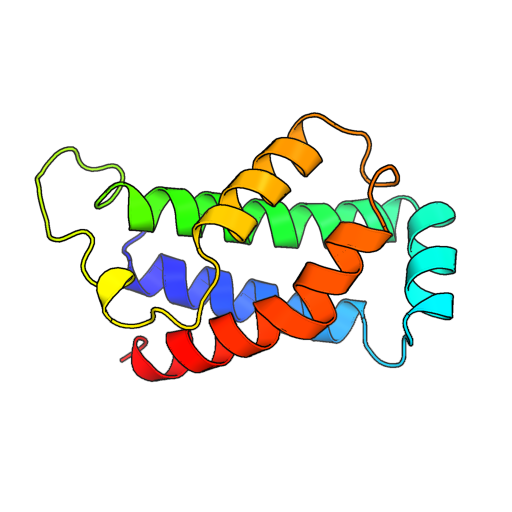 ARG A 1 97 ? -9.098 8.833 7.696 1.00 81.62 97 ARG A O 1
ATOM 749 N N . ALA A 1 98 ? -7.620 10.104 6.603 1.00 79.38 98 ALA A N 1
ATOM 750 C CA . ALA A 1 98 ? -8.595 10.670 5.669 1.00 79.38 98 ALA A CA 1
ATOM 751 C C . ALA A 1 98 ? -9.100 9.671 4.612 1.00 79.38 98 ALA A C 1
ATOM 753 O O . ALA A 1 98 ? -10.177 9.866 4.052 1.00 79.38 98 ALA A O 1
ATOM 754 N N . THR A 1 99 ? -8.342 8.609 4.331 1.00 84.62 99 THR A N 1
ATOM 755 C CA . THR A 1 99 ? -8.559 7.745 3.158 1.00 84.62 99 THR A CA 1
ATOM 756 C C . THR A 1 99 ? -8.630 6.241 3.488 1.00 84.62 99 THR A C 1
ATOM 758 O O . THR A 1 99 ? -8.024 5.430 2.788 1.00 84.62 99 THR A O 1
ATOM 761 N N . PRO A 1 100 ? -9.406 5.799 4.501 1.00 89.00 100 PRO A N 1
ATOM 762 C CA . PRO A 1 100 ? -9.403 4.399 4.938 1.00 89.00 100 PRO A CA 1
ATOM 763 C C . PRO A 1 100 ? -9.874 3.416 3.853 1.00 89.00 100 PRO A C 1
ATOM 765 O O . PRO A 1 100 ? -9.371 2.299 3.772 1.00 89.00 100 PRO A O 1
ATOM 768 N N . GLY A 1 101 ? -10.824 3.823 3.003 1.00 89.25 101 GLY A N 1
ATOM 769 C CA . GLY A 1 101 ? -11.341 2.999 1.905 1.00 89.25 101 GLY A CA 1
ATOM 770 C C . GLY A 1 101 ? -10.284 2.683 0.838 1.00 89.25 101 GLY A C 1
ATOM 771 O O . GLY A 1 101 ? -9.985 1.504 0.647 1.00 89.25 101 GLY A O 1
ATOM 772 N N . PRO A 1 102 ? -9.701 3.701 0.174 1.00 90.56 102 PRO A N 1
ATOM 773 C CA . PRO A 1 102 ? -8.609 3.507 -0.783 1.00 90.56 102 PRO A CA 1
ATOM 774 C C . PRO A 1 102 ? -7.402 2.771 -0.190 1.00 90.56 102 PRO A C 1
ATOM 776 O O . PRO A 1 102 ? -6.864 1.868 -0.821 1.00 90.56 102 PRO A O 1
ATOM 779 N N . VAL A 1 103 ? -7.025 3.082 1.057 1.00 92.69 103 VAL A N 1
ATOM 780 C CA . VAL A 1 103 ? -5.945 2.376 1.764 1.00 92.69 103 VAL A CA 1
ATOM 781 C C . VAL A 1 103 ? -6.253 0.885 1.902 1.00 92.69 103 VAL A C 1
ATOM 783 O O . VAL A 1 103 ? -5.400 0.052 1.604 1.00 92.69 103 VAL A O 1
ATOM 786 N N . TRP A 1 104 ? -7.471 0.531 2.321 1.00 94.44 104 TRP A N 1
ATOM 787 C CA . TRP A 1 104 ? -7.870 -0.869 2.441 1.00 94.44 104 TRP A CA 1
ATOM 788 C C . TRP A 1 104 ? -7.860 -1.590 1.091 1.00 94.44 104 TRP A C 1
ATOM 790 O O . TRP A 1 104 ? -7.363 -2.709 1.013 1.00 94.44 104 TRP A O 1
ATOM 800 N N . GLN A 1 105 ? -8.354 -0.950 0.027 1.00 92.06 105 GLN A N 1
ATOM 801 C CA . GLN A 1 105 ? -8.309 -1.522 -1.321 1.00 92.06 105 GLN A CA 1
ATOM 802 C C . GLN A 1 105 ? -6.868 -1.819 -1.754 1.00 92.06 105 GLN A C 1
ATOM 804 O O . GLN A 1 105 ? -6.600 -2.915 -2.247 1.00 92.06 105 GLN A O 1
ATOM 809 N N . GLN A 1 106 ? -5.936 -0.892 -1.503 1.00 92.12 106 GLN A N 1
ATOM 810 C CA . GLN A 1 106 ? -4.527 -1.125 -1.810 1.00 92.12 106 GLN A CA 1
ATOM 811 C C . GLN A 1 106 ? -3.987 -2.346 -1.064 1.00 92.12 106 GLN A C 1
ATOM 813 O O . GLN A 1 106 ? -3.249 -3.143 -1.632 1.00 92.12 106 GLN A O 1
ATOM 818 N N . ILE A 1 107 ? -4.358 -2.506 0.207 1.00 92.69 107 ILE A N 1
ATOM 819 C CA . ILE A 1 107 ? -3.876 -3.598 1.056 1.00 92.69 107 ILE A CA 1
ATOM 820 C C . ILE A 1 107 ? -4.475 -4.947 0.653 1.00 92.69 107 ILE A C 1
ATOM 822 O O . ILE A 1 107 ? -3.752 -5.939 0.603 1.00 92.69 107 ILE A O 1
ATOM 826 N N . GLU A 1 108 ? -5.782 -4.998 0.402 1.00 92.56 108 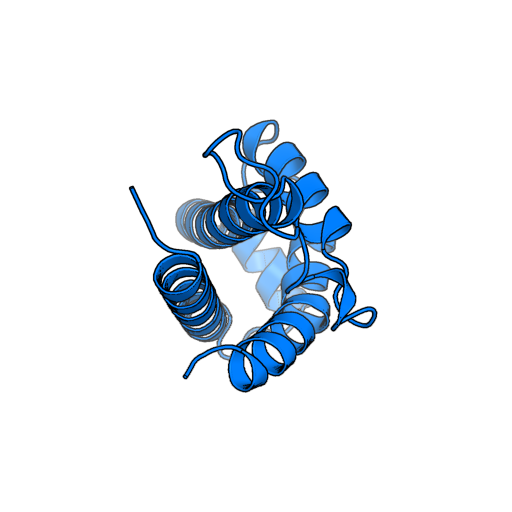GLU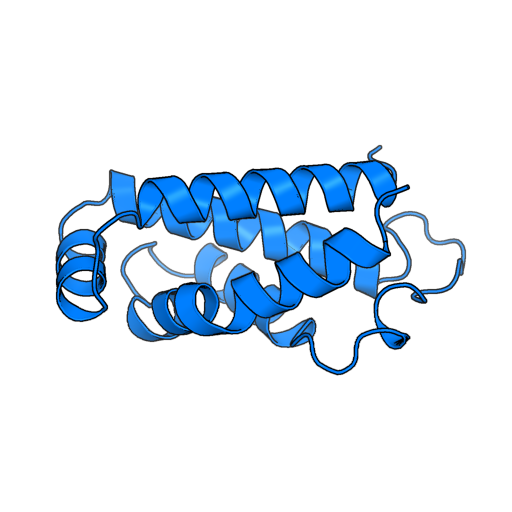 A N 1
ATOM 827 C CA . GLU A 1 108 ? -6.511 -6.245 0.153 1.00 92.56 108 GLU A CA 1
ATOM 828 C C . GLU A 1 108 ? -6.299 -6.775 -1.271 1.00 92.56 108 GLU A C 1
ATOM 830 O O . GLU A 1 108 ? -6.280 -7.990 -1.467 1.00 92.56 108 GLU A O 1
ATOM 835 N N . VAL A 1 109 ? -6.125 -5.885 -2.254 1.00 90.56 109 VAL A N 1
ATOM 836 C CA . VAL A 1 109 ? -6.095 -6.253 -3.679 1.00 90.56 109 VAL A CA 1
ATOM 837 C C . VAL A 1 109 ? -4.721 -6.016 -4.297 1.00 90.56 109 VAL A C 1
ATOM 839 O O . VAL A 1 109 ? -4.113 -6.946 -4.826 1.00 90.56 109 VAL A O 1
ATOM 842 N N . GLU A 1 110 ? -4.197 -4.796 -4.197 1.00 93.06 110 GLU A N 1
ATOM 843 C CA . GLU A 1 110 ? -3.019 -4.401 -4.978 1.00 93.06 110 GLU A CA 1
ATOM 844 C C . GLU A 1 110 ? -1.699 -4.909 -4.379 1.00 93.06 110 GLU A C 1
ATOM 846 O O . GLU A 1 110 ? -0.813 -5.362 -5.108 1.00 93.06 110 GLU A O 1
ATOM 851 N N . LEU A 1 111 ? -1.543 -4.886 -3.048 1.00 93.69 111 LEU A N 1
ATOM 852 C CA . LEU A 1 111 ? -0.326 -5.367 -2.381 1.00 93.69 111 LEU A CA 1
ATOM 853 C C . LEU A 1 111 ? -0.054 -6.861 -2.628 1.00 93.69 111 LEU A C 1
ATOM 855 O O . LEU A 1 111 ? 1.104 -7.191 -2.898 1.00 93.69 111 LEU A O 1
ATOM 859 N N . PRO A 1 112 ? -1.044 -7.776 -2.577 1.00 93.44 112 PRO A N 1
ATOM 860 C CA . PRO A 1 112 ? -0.838 -9.170 -2.966 1.00 93.44 112 PRO A CA 1
ATOM 861 C C . PRO A 1 112 ? -0.339 -9.332 -4.405 1.00 93.44 112 PRO A C 1
ATOM 863 O O . PRO A 1 112 ? 0.596 -10.102 -4.642 1.00 93.44 112 PRO A O 1
ATOM 866 N N . THR A 1 113 ? -0.912 -8.582 -5.349 1.00 92.50 113 THR A N 1
ATOM 867 C CA . THR A 1 113 ? -0.519 -8.613 -6.766 1.00 92.50 113 THR A CA 1
ATOM 868 C C . THR A 1 113 ? 0.918 -8.126 -6.948 1.00 92.50 113 THR A C 1
ATOM 870 O O . THR A 1 113 ? 1.738 -8.808 -7.567 1.00 92.50 113 THR A O 1
ATOM 873 N N . LEU A 1 114 ? 1.276 -7.009 -6.306 1.00 91.75 114 LEU A N 1
ATOM 874 C CA . LEU A 1 114 ? 2.647 -6.499 -6.283 1.00 91.75 114 LEU A CA 1
ATOM 875 C C . LEU A 1 114 ? 3.623 -7.505 -5.649 1.00 91.75 114 LEU A C 1
ATOM 877 O O . LEU A 1 114 ? 4.698 -7.754 -6.193 1.00 91.75 114 LEU A O 1
ATOM 881 N N . ALA A 1 115 ? 3.256 -8.130 -4.527 1.00 91.94 115 ALA A N 1
ATOM 882 C CA . ALA A 1 115 ? 4.091 -9.134 -3.867 1.00 91.94 115 ALA A CA 1
ATOM 883 C C . ALA A 1 115 ? 4.376 -10.336 -4.777 1.00 91.94 115 ALA A C 1
ATOM 885 O O . ALA A 1 115 ? 5.499 -10.846 -4.801 1.00 91.94 115 ALA A O 1
ATOM 886 N N . GLN A 1 116 ? 3.372 -10.788 -5.532 1.00 89.75 116 GLN A N 1
ATOM 887 C CA . GLN A 1 116 ? 3.525 -11.878 -6.489 1.00 89.75 116 GLN A CA 1
ATOM 888 C C . GLN A 1 116 ? 4.481 -11.502 -7.627 1.00 89.75 116 GLN A C 1
ATOM 890 O O . GLN A 1 116 ? 5.376 -12.292 -7.935 1.00 89.75 116 GLN A O 1
ATOM 895 N N . ALA A 1 117 ? 4.344 -10.301 -8.196 1.00 87.44 117 ALA A N 1
ATOM 896 C CA . ALA A 1 117 ? 5.245 -9.800 -9.232 1.00 87.44 117 ALA A CA 1
ATOM 897 C C . ALA A 1 117 ? 6.700 -9.723 -8.732 1.00 87.44 117 ALA A C 1
ATOM 899 O O . ALA A 1 117 ? 7.616 -10.241 -9.371 1.00 87.44 117 ALA A O 1
ATOM 900 N N . ILE A 1 118 ? 6.920 -9.180 -7.528 1.00 85.50 118 ILE A N 1
ATOM 901 C CA . ILE A 1 118 ? 8.259 -9.026 -6.935 1.00 85.50 118 ILE A CA 1
ATOM 902 C C . ILE A 1 118 ? 8.967 -10.371 -6.731 1.00 85.50 118 ILE A C 1
ATOM 904 O O . ILE A 1 118 ? 10.174 -10.462 -6.969 1.00 85.50 118 ILE A O 1
ATOM 908 N N . ARG A 1 119 ? 8.249 -11.438 -6.347 1.00 81.69 119 ARG A N 1
ATOM 909 C CA . ARG A 1 119 ? 8.846 -12.782 -6.195 1.00 81.69 119 ARG A CA 1
ATOM 910 C C . ARG A 1 119 ? 9.484 -13.302 -7.486 1.00 81.69 119 ARG A C 1
ATOM 912 O O . ARG A 1 119 ? 10.429 -14.077 -7.405 1.00 81.69 119 ARG A O 1
ATOM 919 N N . GLY A 1 120 ? 8.993 -12.882 -8.653 1.00 72.69 120 GLY A N 1
ATOM 920 C CA . GLY A 1 120 ? 9.585 -13.221 -9.951 1.00 72.69 120 GLY A CA 1
ATOM 921 C C . GLY A 1 120 ? 10.814 -12.382 -10.324 1.00 72.69 120 GLY A C 1
ATOM 922 O O . GLY A 1 120 ? 11.544 -12.745 -11.246 1.00 72.69 120 GLY A O 1
ATOM 923 N N . LEU A 1 121 ? 11.054 -11.272 -9.616 1.00 72.81 121 LEU A N 1
ATOM 924 C CA . LEU A 1 121 ? 12.060 -10.258 -9.954 1.00 72.81 121 LEU A CA 1
ATOM 925 C C . LEU A 1 121 ? 13.274 -10.247 -9.010 1.00 72.81 121 LEU A C 1
ATOM 927 O O . LEU A 1 121 ? 14.357 -9.808 -9.413 1.00 72.81 121 LEU A O 1
ATOM 931 N N . VAL A 1 122 ? 13.115 -10.715 -7.768 1.00 68.38 122 VAL A N 1
ATOM 932 C CA . VAL A 1 122 ? 14.215 -10.843 -6.798 1.00 68.38 122 VAL A CA 1
ATOM 933 C C . VAL A 1 122 ? 15.002 -12.125 -7.091 1.00 68.38 122 VAL A C 1
ATOM 935 O O . VAL A 1 122 ? 14.437 -13.217 -7.060 1.00 68.38 122 VAL A O 1
ATOM 938 N N . ARG A 1 123 ? 16.299 -11.985 -7.393 1.00 60.94 123 ARG A N 1
ATOM 939 C CA . ARG A 1 123 ? 17.229 -13.101 -7.656 1.00 60.94 123 ARG A CA 1
ATOM 940 C C . ARG A 1 123 ? 18.098 -13.427 -6.449 1.00 60.94 123 ARG A C 1
ATOM 942 O O . ARG A 1 123 ? 18.503 -12.475 -5.739 1.00 60.94 123 ARG A O 1
#

Secondary structure (DSSP, 8-state):
---HHHHHHHHHHHHHHHHHHTTT--HHHHHHHHHH-HHHHHHHHHHHHHHHHHHHHHHTT-TTSS----TTTTT-TTS-HHHHHHHHHHHHHS-TTS-HHHHHHIIIIIHHHHHHHHHTT--